Protein AF-S7JGN9-F1 (afdb_monomer_lite)

Radius of gyration: 21.64 Å; chains: 1; bounding box: 49×34×69 Å

Foldseek 3Di:
DDDPVVVVVVLVVCLPPPDDFDWDWDDDPVDTDTDGDDPVVNDDPVNLVVLLVVLLVLLVVLVVVVVVPDALCRQCVHQPLVSVCQSQLQCFHPDDDDPPDDVVSRPHSDHPVRVVVCSNVVSSVVVSVVSVVVRVVD

Organism: NCBI:txid1336752

Sequence (138 aa):
MMPEGDAEAIKSEFSQLTTEKVVAYTEDDGGFMTYFLNVSEVLSISDLEEVKEQFREQLQARLEKRYETMTFDEISCHGSKMRFDMELAIDGYPFEIPEGRDPKDYEPLLSRQEYLSGTFDDIIDEVFAEARKASKAA

Secondary structure (DSSP, 8-state):
---HHHHHHHHHHHTT--SS--EEEE--TT--EEEE--GGGTS-HHHHHHHHHHHHHHHHHHHHHHHTT--HHHHHTTT-HHHHHHHTTSS---SPPPTTS-GGGGS-SS-HHHHHTTTTHHHHHHHHHHHHHHHHH-

Structure (mmCIF, N/CA/C/O backbone):
data_AF-S7JGN9-F1
#
_entry.id   AF-S7JGN9-F1
#
loop_
_atom_site.group_PDB
_atom_site.id
_atom_site.type_symbol
_atom_site.label_atom_id
_atom_site.label_alt_id
_atom_site.label_comp_id
_atom_site.label_asym_id
_atom_site.label_entity_id
_atom_site.label_seq_id
_atom_site.pdbx_PDB_ins_code
_atom_site.Cartn_x
_atom_site.Cartn_y
_atom_site.Cartn_z
_atom_site.occupancy
_atom_site.B_iso_or_equiv
_atom_site.auth_seq_id
_atom_site.auth_comp_id
_atom_site.auth_asym_id
_atom_site.auth_atom_id
_atom_site.pdbx_PDB_model_num
ATOM 1 N N . MET A 1 1 ? -29.151 10.526 34.897 1.00 48.31 1 MET A N 1
ATOM 2 C CA . MET A 1 1 ? -28.987 11.178 33.578 1.00 48.31 1 MET A CA 1
ATOM 3 C C . MET A 1 1 ? -27.897 12.211 33.760 1.00 48.31 1 MET A C 1
ATOM 5 O O . MET A 1 1 ? -28.036 13.010 34.674 1.00 48.31 1 MET A O 1
ATOM 9 N N . MET A 1 2 ? -26.809 12.128 32.994 1.00 47.53 2 MET A N 1
ATOM 10 C CA . MET A 1 2 ? -25.704 13.089 33.080 1.00 47.53 2 MET A CA 1
ATOM 11 C C . MET A 1 2 ? -26.162 14.444 32.502 1.00 47.53 2 MET A C 1
ATOM 13 O O . MET A 1 2 ? -26.859 14.435 31.483 1.00 47.53 2 MET A O 1
ATOM 17 N N . PRO A 1 3 ? -25.844 15.584 33.141 1.00 55.31 3 PRO A N 1
ATOM 18 C CA . PRO A 1 3 ? -26.142 16.908 32.602 1.00 55.31 3 PRO A CA 1
ATOM 19 C C . PRO A 1 3 ? -25.286 17.190 31.356 1.00 55.31 3 PRO A C 1
ATOM 21 O O . PRO A 1 3 ? -24.096 16.889 31.322 1.00 55.31 3 PRO A O 1
ATOM 24 N N . GLU A 1 4 ? -25.896 17.773 30.322 1.00 52.56 4 GLU A N 1
ATOM 25 C CA . GLU A 1 4 ? -25.294 17.933 28.985 1.00 52.56 4 GLU A CA 1
ATOM 26 C C . GLU A 1 4 ? -23.981 18.740 28.977 1.00 52.56 4 GLU A C 1
ATOM 28 O O . GLU A 1 4 ? -23.134 18.514 28.116 1.00 52.56 4 GLU A O 1
ATOM 33 N N . GLY A 1 5 ? -23.771 19.626 29.958 1.00 53.72 5 GLY A N 1
ATOM 34 C CA . GLY A 1 5 ? -22.551 20.436 30.071 1.00 53.72 5 GLY A CA 1
ATOM 35 C C . GLY A 1 5 ? -21.288 19.639 30.416 1.00 53.72 5 GLY A C 1
ATOM 36 O O . GLY A 1 5 ? -20.207 19.980 29.940 1.00 53.72 5 GLY A O 1
ATOM 37 N N . ASP A 1 6 ? -21.419 18.547 31.172 1.00 55.78 6 ASP A N 1
ATOM 38 C CA . ASP A 1 6 ? -20.270 17.722 31.573 1.00 55.78 6 ASP A CA 1
ATOM 39 C C . ASP A 1 6 ? -19.822 16.791 30.435 1.00 55.78 6 ASP A C 1
ATOM 41 O O . ASP A 1 6 ? -18.639 16.485 30.293 1.00 55.78 6 ASP A O 1
ATOM 45 N N . ALA A 1 7 ? -20.751 16.393 29.561 1.00 53.66 7 ALA A N 1
ATOM 46 C CA . ALA A 1 7 ? -20.454 15.541 28.413 1.00 53.66 7 ALA A CA 1
ATOM 47 C C . ALA A 1 7 ? -19.592 16.252 27.352 1.00 53.66 7 ALA A C 1
ATOM 49 O O . ALA A 1 7 ? -18.750 15.612 26.720 1.00 53.66 7 ALA A O 1
ATOM 50 N N . GLU A 1 8 ? -19.774 17.561 27.148 1.00 54.19 8 GLU A N 1
ATOM 51 C CA . GLU A 1 8 ? -18.955 18.329 26.198 1.00 54.19 8 GLU A CA 1
ATOM 52 C C . GLU A 1 8 ? -17.545 18.618 26.723 1.00 54.19 8 GLU A C 1
ATOM 54 O O . GLU A 1 8 ? -16.580 18.511 25.964 1.00 54.19 8 GLU A O 1
ATOM 59 N N . ALA A 1 9 ? -17.399 18.905 28.021 1.00 57.62 9 ALA A N 1
ATOM 60 C CA . ALA A 1 9 ? -16.09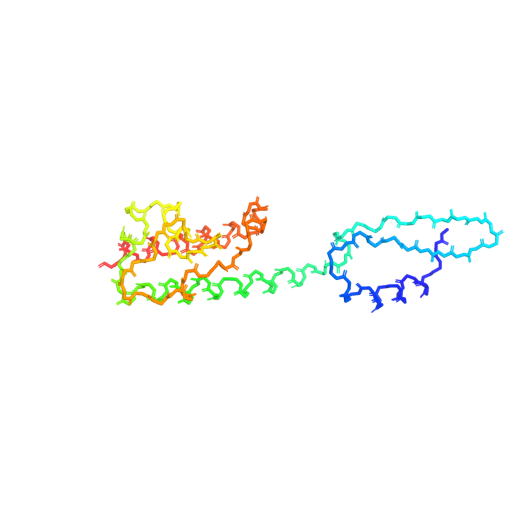0 19.110 28.642 1.00 57.62 9 ALA A CA 1
ATOM 61 C C . ALA A 1 9 ? -15.218 17.845 28.549 1.00 57.62 9 ALA A C 1
ATOM 63 O O . ALA A 1 9 ? -14.058 17.911 28.139 1.00 57.62 9 ALA A O 1
ATOM 64 N N . ILE A 1 10 ? -15.812 16.676 28.816 1.00 56.81 10 ILE A N 1
ATOM 65 C CA . ILE A 1 10 ? -15.128 15.381 28.714 1.00 56.81 10 ILE A CA 1
ATOM 66 C C . ILE A 1 10 ? -14.771 15.058 27.251 1.00 56.81 10 ILE A C 1
ATOM 68 O O . ILE A 1 10 ? -13.689 14.553 26.976 1.00 56.81 10 ILE A O 1
ATOM 72 N N . LYS A 1 11 ? -15.610 15.398 26.266 1.00 53.41 11 LYS A N 1
ATOM 73 C CA . LYS A 1 11 ? -15.253 15.206 24.846 1.00 53.41 11 LYS A CA 1
ATOM 74 C C . LYS A 1 11 ? -14.056 16.059 24.414 1.00 53.41 11 LYS A C 1
ATOM 76 O O . LYS A 1 11 ? -13.220 15.581 23.650 1.00 53.41 11 LYS A O 1
ATOM 81 N N . SER A 1 12 ? -13.966 17.297 24.902 1.00 51.56 12 SER A N 1
ATOM 82 C CA . SER A 1 12 ? -12.889 18.217 24.526 1.00 51.56 12 SER A CA 1
ATOM 83 C C . SER A 1 12 ? -11.539 17.871 25.161 1.00 51.56 12 SER A C 1
ATOM 85 O O . SER A 1 12 ? -10.514 18.110 24.528 1.00 51.56 12 SER A O 1
ATOM 87 N N . GLU A 1 13 ? -11.505 17.338 26.386 1.00 49.00 13 GLU A N 1
ATOM 88 C CA . GLU A 1 13 ? -10.240 16.945 27.032 1.00 49.00 13 GLU A CA 1
ATOM 89 C C . GLU A 1 13 ? -9.705 15.596 26.529 1.00 49.00 13 GLU A C 1
ATOM 91 O O . GLU A 1 13 ? -8.493 15.386 26.495 1.00 49.00 13 GLU A O 1
ATOM 96 N N . PHE A 1 14 ? -10.582 14.685 26.094 1.00 48.72 14 PHE A N 1
ATOM 97 C CA . PHE A 1 14 ? -10.196 13.311 25.761 1.00 48.72 14 PHE A CA 1
ATOM 98 C C . PHE A 1 14 ? -9.958 13.043 24.267 1.00 48.72 14 PHE A C 1
ATOM 100 O O . PHE A 1 14 ? -9.513 11.945 23.933 1.00 48.72 14 PHE A O 1
ATOM 107 N N . SER A 1 15 ? -10.148 14.022 23.367 1.00 46.78 15 SER A N 1
ATOM 108 C CA . SER A 1 15 ? -9.815 13.852 21.935 1.00 46.78 15 SER A CA 1
ATOM 109 C C . SER A 1 15 ? -8.318 13.624 21.675 1.00 46.78 15 SER A C 1
ATOM 111 O O . SER A 1 15 ? -7.935 13.161 20.605 1.00 46.78 15 SER A O 1
ATOM 113 N N . GLN A 1 16 ? -7.467 13.905 22.666 1.00 48.53 16 GLN A N 1
ATOM 114 C CA . GLN A 1 16 ? -6.018 13.701 22.599 1.00 48.53 16 GLN A CA 1
ATOM 115 C C . GLN A 1 16 ? -5.564 12.349 23.174 1.00 48.53 16 GLN A C 1
ATOM 117 O O . GLN A 1 16 ? -4.395 11.992 23.033 1.00 48.53 16 GLN A O 1
ATOM 122 N N . LEU A 1 17 ? -6.451 11.588 23.831 1.00 43.84 17 LEU A N 1
ATOM 123 C CA . LEU A 1 17 ? -6.093 10.347 24.523 1.00 43.84 17 LEU A CA 1
ATOM 124 C C . LEU A 1 17 ? -6.351 9.131 23.624 1.00 43.84 17 LEU A C 1
ATOM 126 O O . LEU A 1 17 ? -7.290 8.356 23.798 1.00 43.84 17 LEU A O 1
ATOM 130 N N . THR A 1 18 ? -5.503 8.966 22.617 1.00 49.19 18 THR A N 1
ATOM 131 C CA . THR A 1 18 ? -5.516 7.771 21.778 1.00 49.19 18 THR A CA 1
ATOM 132 C C . THR A 1 18 ? -5.098 6.541 22.588 1.00 49.19 18 THR A C 1
ATOM 134 O O . THR A 1 18 ? -4.002 6.498 23.149 1.00 49.19 18 THR A O 1
ATOM 137 N N . THR A 1 19 ? -5.917 5.490 22.495 1.00 47.03 19 THR A N 1
ATOM 138 C CA . THR A 1 19 ? -5.565 4.058 22.650 1.00 47.03 19 THR A CA 1
ATOM 139 C C . THR A 1 19 ? -5.753 3.353 23.995 1.00 47.03 19 THR A C 1
ATOM 141 O O . THR A 1 19 ? -5.389 2.187 24.088 1.00 47.03 19 THR A O 1
ATOM 144 N N . GLU A 1 20 ? -6.416 3.921 25.002 1.00 40.66 20 GLU A N 1
ATOM 145 C CA . GLU A 1 20 ? -6.826 3.103 26.155 1.00 40.66 20 GLU A CA 1
ATOM 146 C C . GLU A 1 20 ? -8.160 3.569 26.738 1.00 40.66 20 GLU A C 1
ATOM 148 O O . GLU A 1 20 ? -8.308 4.695 27.195 1.00 40.66 20 GLU A O 1
ATOM 153 N N . LYS A 1 21 ? -9.145 2.667 26.656 1.00 42.28 21 LYS A N 1
ATOM 154 C CA . LYS A 1 21 ? -10.442 2.640 27.346 1.00 42.28 21 LYS A CA 1
ATOM 155 C C . LYS A 1 21 ? -10.647 3.794 28.348 1.00 42.28 21 LYS A C 1
ATOM 157 O O . LYS A 1 21 ? -10.212 3.714 29.494 1.00 42.28 21 LYS A O 1
ATOM 162 N N . VAL A 1 22 ? -11.355 4.842 27.924 1.00 44.88 22 VAL A N 1
ATOM 163 C CA . VAL A 1 22 ? -11.631 6.009 28.772 1.00 44.88 22 VAL A CA 1
ATOM 164 C C . VAL A 1 22 ? -12.703 5.648 29.801 1.00 44.88 22 VAL A C 1
ATOM 166 O O . VAL A 1 22 ? -13.855 5.383 29.455 1.00 44.88 22 VAL A O 1
ATOM 169 N N . VAL A 1 23 ? -12.312 5.617 31.075 1.00 45.09 23 VAL A N 1
ATOM 170 C CA . VAL A 1 23 ? -13.228 5.510 32.216 1.00 45.09 23 VAL A CA 1
ATOM 171 C C . VAL A 1 23 ? -13.407 6.916 32.776 1.00 45.09 23 VAL A C 1
ATOM 173 O O . VAL A 1 23 ? -12.478 7.465 33.365 1.00 45.09 23 VAL A O 1
ATOM 176 N N . ALA A 1 24 ? -14.579 7.511 32.564 1.00 48.28 24 ALA A N 1
ATOM 177 C CA . ALA A 1 24 ? -14.912 8.808 33.147 1.00 48.28 24 ALA A CA 1
ATOM 178 C C . ALA A 1 24 ? -15.456 8.627 34.573 1.00 48.28 24 ALA A C 1
ATOM 180 O O . ALA A 1 24 ? -16.270 7.731 34.823 1.00 48.28 24 ALA A O 1
ATOM 181 N N . TYR A 1 25 ? -15.021 9.498 35.487 1.00 47.12 25 TYR A N 1
ATOM 182 C CA . TYR A 1 25 ? -15.487 9.558 36.871 1.00 47.12 25 TYR A CA 1
ATOM 183 C C . TYR A 1 25 ? -16.186 10.895 37.107 1.00 47.12 25 TYR A C 1
ATOM 185 O O . TYR A 1 25 ? -15.628 11.944 36.799 1.00 47.12 25 TYR A O 1
ATOM 193 N N . THR A 1 26 ? -17.378 10.859 37.694 1.00 47.59 26 THR A N 1
ATOM 194 C CA . THR A 1 26 ? -18.028 12.046 38.260 1.00 47.59 26 THR A CA 1
ATOM 195 C C . THR A 1 26 ? -18.402 11.730 39.705 1.00 47.59 26 THR A C 1
ATOM 197 O O . THR A 1 26 ? -19.116 10.752 39.940 1.00 47.59 26 THR A O 1
ATOM 200 N N . GLU A 1 27 ? -17.908 12.509 40.669 1.00 43.72 27 GLU A N 1
ATOM 201 C CA . GLU A 1 27 ? -18.373 12.440 42.060 1.00 43.72 27 GLU A CA 1
ATOM 202 C C . GLU A 1 27 ? -19.692 13.215 42.183 1.00 43.72 27 GLU A C 1
ATOM 204 O O . GLU A 1 27 ? -19.731 14.435 42.058 1.00 43.72 27 GLU A O 1
ATOM 209 N N . ASP A 1 28 ? -20.774 12.478 42.401 1.00 50.31 28 ASP A N 1
ATOM 210 C CA . ASP A 1 28 ? -22.086 12.969 42.824 1.00 50.31 28 ASP A CA 1
ATOM 211 C C . ASP A 1 28 ? -22.327 12.421 44.245 1.00 50.31 28 ASP A C 1
ATOM 213 O O . ASP A 1 28 ? -21.959 11.277 44.544 1.00 50.31 28 ASP A O 1
ATOM 217 N N . ASP A 1 29 ? -22.944 13.234 45.113 1.00 49.00 29 ASP A N 1
ATOM 218 C CA . ASP A 1 29 ? -23.340 12.929 46.500 1.00 49.00 29 ASP A CA 1
ATOM 219 C C . ASP A 1 29 ? -24.172 11.623 46.675 1.00 49.00 29 ASP A C 1
ATOM 221 O O . ASP A 1 29 ? -24.422 11.189 47.802 1.00 49.00 29 ASP A O 1
ATOM 225 N N . GLY A 1 30 ? -24.602 10.971 45.589 1.00 51.38 30 GLY A N 1
ATOM 226 C CA . GLY A 1 30 ? -25.352 9.712 45.541 1.00 51.38 30 GLY A CA 1
ATOM 227 C C . GLY A 1 30 ? -24.556 8.441 45.195 1.00 51.38 30 GLY A C 1
ATOM 228 O O . GLY A 1 30 ? -25.142 7.355 45.206 1.00 51.38 30 GLY A O 1
ATOM 229 N N . GLY A 1 31 ? -23.248 8.530 44.925 1.00 47.91 31 GLY A N 1
ATOM 230 C CA . GLY A 1 31 ? -22.363 7.374 44.717 1.00 47.91 31 GLY A CA 1
ATOM 231 C C . GLY A 1 31 ? -21.714 7.271 43.331 1.00 47.91 31 GLY A C 1
ATOM 232 O O . GLY A 1 31 ? -22.014 8.017 42.404 1.00 47.91 31 GLY A O 1
ATOM 233 N N . PHE A 1 32 ? 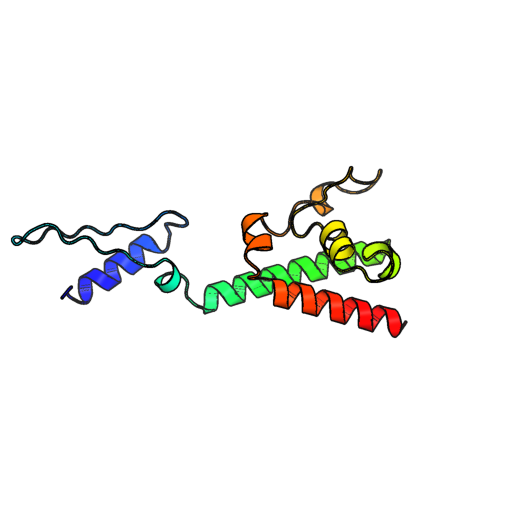-20.781 6.322 43.200 1.00 44.50 32 PHE A N 1
ATOM 234 C CA . PHE A 1 32 ? -19.925 6.154 42.020 1.00 44.50 32 PHE A CA 1
ATOM 235 C C . PHE A 1 32 ? -20.708 5.660 40.791 1.00 44.50 32 PHE A C 1
ATOM 237 O O . PHE A 1 32 ? -21.169 4.517 40.765 1.00 44.50 32 PHE A O 1
ATOM 244 N N . MET A 1 33 ? -20.786 6.478 39.739 1.00 43.78 33 MET A N 1
ATOM 245 C CA . MET A 1 33 ? -21.267 6.058 38.417 1.00 43.78 33 MET A CA 1
ATOM 246 C C . MET A 1 33 ? -20.081 5.871 37.468 1.00 43.78 33 MET A C 1
ATOM 248 O O . MET A 1 33 ? -19.320 6.801 37.221 1.00 43.78 33 MET A O 1
ATOM 252 N N . THR A 1 34 ? -19.918 4.655 36.941 1.00 46.06 34 THR A N 1
ATOM 253 C CA . THR A 1 34 ? -18.907 4.328 35.925 1.00 46.06 34 THR A CA 1
ATOM 254 C C . THR A 1 34 ? -19.553 4.332 34.546 1.00 46.06 34 THR A C 1
ATOM 256 O O . THR A 1 34 ? -20.493 3.579 34.289 1.00 46.06 34 THR A O 1
ATOM 259 N N . TYR A 1 35 ? -19.048 5.182 33.651 1.00 46.41 35 TYR A N 1
ATOM 260 C CA . TYR A 1 35 ? -19.484 5.232 32.258 1.00 46.41 35 TYR A CA 1
ATOM 261 C C . TYR A 1 35 ? -18.441 4.544 31.381 1.00 46.41 35 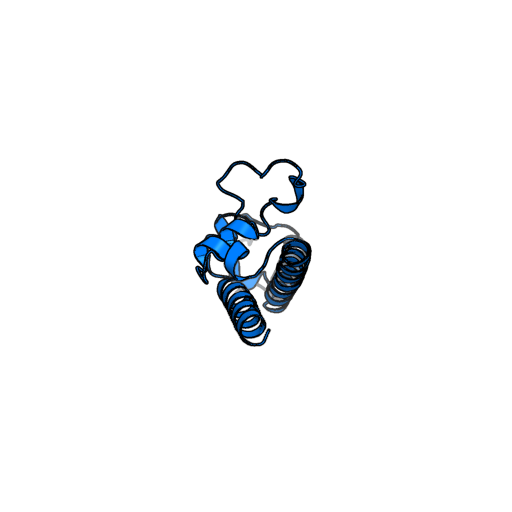TYR A C 1
ATOM 263 O O . TYR A 1 35 ? -17.267 4.915 31.380 1.00 46.41 35 TYR A O 1
ATOM 271 N N . PHE A 1 36 ? -18.873 3.523 30.642 1.00 40.72 36 PHE A N 1
ATOM 272 C CA . PHE A 1 36 ? -18.066 2.891 29.606 1.00 40.72 36 PHE A CA 1
ATOM 273 C C . PHE A 1 36 ? -18.360 3.598 28.286 1.00 40.72 36 PHE A C 1
ATOM 275 O O . PHE A 1 36 ? -19.421 3.388 27.702 1.00 40.72 36 PHE A O 1
ATOM 282 N N . LEU A 1 37 ? -17.438 4.444 27.830 1.00 45.75 37 LEU A N 1
ATOM 283 C CA . LEU A 1 37 ? -17.507 5.019 26.490 1.00 45.75 37 LEU A CA 1
ATOM 284 C C . LEU A 1 37 ? -16.995 3.970 25.496 1.00 45.75 37 LEU A C 1
ATOM 286 O O . LEU A 1 37 ? -15.883 3.453 25.645 1.00 45.75 37 LEU A O 1
ATOM 290 N N . ASN A 1 38 ? -17.808 3.620 24.497 1.00 41.97 38 ASN A N 1
ATOM 291 C CA . ASN A 1 38 ? -17.328 2.814 23.380 1.00 41.97 38 ASN A CA 1
ATOM 292 C C . ASN A 1 38 ? -16.465 3.708 22.484 1.00 41.97 38 ASN A C 1
ATOM 294 O O . ASN A 1 38 ? -16.887 4.789 22.086 1.00 41.97 38 ASN A O 1
ATOM 298 N N . VAL A 1 39 ? -15.266 3.235 22.135 1.00 46.88 39 VAL A N 1
ATOM 299 C CA . VAL A 1 39 ? -14.303 3.940 21.262 1.00 46.88 39 VAL A CA 1
ATOM 300 C C . VAL A 1 39 ? -14.938 4.357 19.922 1.00 46.88 39 VAL A C 1
ATOM 302 O O . VAL A 1 39 ? -14.543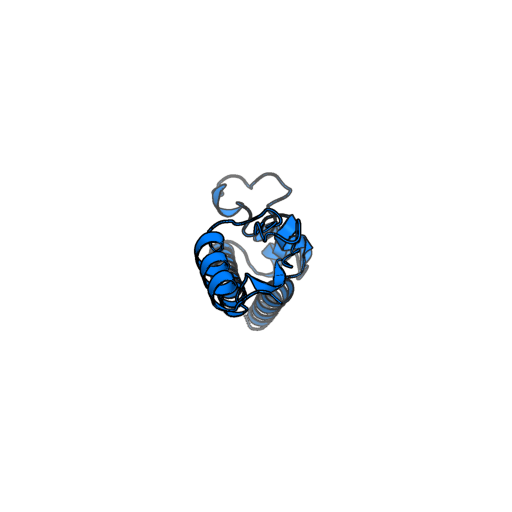 5.358 19.331 1.00 46.88 39 VAL A O 1
ATOM 305 N N . SER A 1 40 ? -15.987 3.649 19.489 1.00 43.25 40 SER A N 1
ATOM 306 C CA . SER A 1 40 ? -16.779 3.963 18.297 1.00 43.25 40 SER A CA 1
ATOM 307 C C . SER A 1 40 ? -17.536 5.296 18.347 1.00 43.25 40 SER A C 1
ATOM 309 O O . SER A 1 40 ? -18.023 5.727 17.311 1.00 43.25 40 SER A O 1
ATOM 311 N N . GLU A 1 41 ? -17.685 5.936 19.511 1.00 43.94 41 GLU A N 1
ATOM 312 C CA . GLU A 1 41 ? -18.341 7.250 19.636 1.00 43.94 41 GLU A CA 1
ATOM 313 C C . GLU A 1 41 ? -17.352 8.431 19.661 1.00 43.94 41 GLU A C 1
ATOM 315 O O . GLU A 1 41 ? -17.787 9.581 19.705 1.00 43.94 41 GLU A O 1
ATOM 320 N N . VAL A 1 42 ? -16.035 8.169 19.642 1.00 44.91 42 VAL A N 1
ATOM 321 C CA . VAL A 1 42 ? -14.986 9.200 19.794 1.00 44.91 42 VAL A CA 1
ATOM 322 C C . VAL A 1 42 ? -14.260 9.515 18.482 1.00 44.91 42 VAL A C 1
ATOM 324 O O . VAL A 1 42 ? -13.835 10.650 18.295 1.00 44.91 42 VAL A O 1
ATOM 327 N N . LEU A 1 43 ? -14.163 8.567 17.547 1.00 45.81 43 LEU A N 1
ATOM 328 C CA . LEU A 1 43 ? -13.691 8.855 16.190 1.00 45.81 43 LEU A CA 1
ATOM 329 C C . LEU A 1 43 ? -14.875 9.353 15.365 1.00 45.81 43 LEU A C 1
ATOM 331 O O . LEU A 1 43 ? -15.843 8.615 15.163 1.00 45.81 43 LEU A O 1
ATOM 335 N N . SER A 1 44 ? -14.828 10.602 14.899 1.00 54.78 44 SER A N 1
ATOM 336 C CA . SER A 1 44 ? -15.814 11.035 13.919 1.00 54.78 44 SER A CA 1
ATOM 337 C C . SER A 1 44 ? -15.588 10.210 12.649 1.00 54.78 44 SER A C 1
ATOM 339 O O . SER A 1 44 ? -14.453 9.937 12.269 1.00 54.78 44 SER A O 1
ATOM 341 N N . ILE A 1 45 ? -16.659 9.767 11.989 1.00 58.25 45 ILE A N 1
ATOM 342 C CA . ILE A 1 45 ? -16.567 8.994 10.735 1.00 58.25 45 ILE A CA 1
ATOM 343 C C . ILE A 1 45 ? -15.687 9.728 9.701 1.00 58.25 45 ILE A C 1
ATOM 345 O O . ILE A 1 45 ? -14.994 9.094 8.913 1.00 58.25 45 ILE A O 1
ATOM 349 N N . SER A 1 46 ? -15.665 11.061 9.764 1.00 62.09 46 SER A N 1
ATOM 350 C CA . SER A 1 46 ? -14.813 11.938 8.962 1.00 62.09 46 SER A CA 1
ATOM 351 C C . SER A 1 46 ? -13.314 11.671 9.144 1.00 62.09 46 SER A C 1
ATOM 353 O O . SER A 1 46 ? -12.583 11.691 8.160 1.00 62.09 46 SER A O 1
ATOM 355 N N . ASP A 1 47 ? -12.865 11.380 10.369 1.00 76.94 47 ASP A N 1
ATOM 356 C CA . ASP A 1 47 ? -11.447 11.136 10.667 1.00 76.94 47 ASP A CA 1
ATOM 357 C C . ASP A 1 47 ? -10.980 9.802 10.065 1.00 76.94 47 ASP A C 1
ATOM 359 O O . ASP A 1 47 ? -9.847 9.677 9.607 1.00 76.94 47 ASP A O 1
ATOM 363 N N . LEU A 1 48 ? -11.864 8.797 10.020 1.00 79.31 48 LEU A N 1
ATOM 364 C CA . LEU A 1 48 ? -11.546 7.499 9.422 1.00 79.31 48 LEU A CA 1
ATOM 365 C C . LEU A 1 48 ? -11.416 7.587 7.897 1.00 79.31 48 LEU A C 1
ATOM 367 O O . LEU A 1 48 ? -10.511 6.980 7.330 1.00 79.31 48 LEU A O 1
ATOM 371 N N . GLU A 1 49 ? -12.304 8.336 7.241 1.00 86.25 49 GLU A N 1
ATOM 372 C CA . GLU A 1 49 ? -12.237 8.558 5.792 1.00 86.25 49 GLU A CA 1
ATOM 373 C C . GLU A 1 49 ? -10.977 9.343 5.396 1.00 86.25 49 GLU A C 1
ATOM 375 O O . GLU A 1 49 ? -10.348 9.023 4.390 1.00 86.25 49 GLU A O 1
ATOM 380 N N . GLU A 1 50 ? -10.542 10.314 6.207 1.00 88.50 50 GLU A N 1
ATOM 381 C CA . GLU A 1 50 ? -9.281 11.024 5.963 1.00 88.50 50 GLU A CA 1
ATOM 382 C C . GLU A 1 50 ? -8.066 10.090 6.079 1.00 88.50 50 GLU A C 1
ATOM 384 O O . GLU A 1 50 ? -7.199 10.088 5.205 1.00 88.50 50 GLU A O 1
ATOM 389 N N . VAL A 1 51 ? -8.020 9.241 7.111 1.00 89.81 51 VAL A N 1
ATOM 390 C CA . VAL A 1 51 ? -6.953 8.235 7.275 1.00 89.81 51 VAL A CA 1
ATOM 391 C C . VAL A 1 51 ? -6.939 7.247 6.105 1.00 89.81 51 VAL A C 1
ATOM 393 O O . VAL A 1 51 ? -5.876 6.884 5.597 1.00 89.81 51 VAL A O 1
ATOM 396 N N . LYS A 1 52 ? -8.120 6.827 5.648 1.00 92.50 52 LYS A N 1
ATOM 397 C CA . LYS A 1 52 ? -8.293 5.983 4.464 1.00 92.50 52 LYS A CA 1
ATOM 398 C C . LYS A 1 52 ? -7.741 6.637 3.203 1.00 92.50 52 LYS A C 1
ATOM 400 O O . LYS A 1 52 ? -6.989 5.995 2.471 1.00 92.50 52 LYS A O 1
ATOM 405 N N . GLU A 1 53 ? -8.052 7.905 2.973 1.00 93.81 53 GLU A N 1
ATOM 406 C CA . GLU A 1 53 ? -7.552 8.629 1.806 1.00 93.81 53 GLU A CA 1
ATOM 407 C C . GLU A 1 53 ? -6.029 8.810 1.860 1.00 93.81 53 GLU A C 1
ATOM 409 O O . GLU A 1 53 ? -5.336 8.528 0.884 1.00 93.81 53 GLU A O 1
ATOM 414 N N . GLN A 1 54 ? -5.472 9.146 3.027 1.00 93.06 54 GLN A N 1
ATOM 415 C CA . GLN A 1 54 ? -4.018 9.213 3.212 1.00 93.06 54 GLN A CA 1
ATOM 416 C C . GLN A 1 54 ? -3.336 7.865 2.941 1.00 93.06 54 GLN A C 1
ATOM 418 O O . GLN A 1 54 ? -2.247 7.819 2.363 1.00 93.06 54 GLN A O 1
ATOM 423 N N . PHE A 1 55 ? -3.954 6.754 3.352 1.00 95.50 55 PHE A N 1
ATOM 424 C CA . PHE A 1 55 ? -3.457 5.417 3.036 1.00 95.50 55 PHE A CA 1
ATOM 425 C C . PHE A 1 55 ? -3.515 5.133 1.529 1.00 95.50 55 PHE A C 1
ATOM 427 O O . PHE A 1 55 ? -2.536 4.634 0.968 1.00 95.50 55 PHE A O 1
ATOM 434 N N . ARG A 1 56 ? -4.618 5.489 0.856 1.00 96.94 56 ARG A N 1
ATOM 435 C CA . ARG A 1 56 ? -4.764 5.355 -0.601 1.00 96.94 56 ARG A CA 1
ATOM 436 C C . ARG A 1 56 ? -3.648 6.089 -1.339 1.00 96.94 56 ARG A C 1
ATOM 438 O O . ARG A 1 56 ? -2.993 5.478 -2.184 1.00 96.94 56 ARG A O 1
ATOM 445 N N . GLU A 1 57 ? -3.403 7.354 -1.005 1.00 96.12 57 GLU A N 1
ATOM 446 C CA . GLU A 1 57 ? -2.353 8.165 -1.631 1.00 96.12 57 GLU A CA 1
ATOM 447 C C . GLU A 1 57 ? -0.965 7.533 -1.448 1.00 96.12 57 GLU A C 1
ATOM 449 O O . GLU A 1 57 ? -0.196 7.411 -2.404 1.00 96.12 57 GLU A O 1
ATOM 454 N N . GLN A 1 58 ? -0.648 7.066 -0.236 1.00 95.88 58 GLN A N 1
ATOM 455 C CA . GLN A 1 58 ? 0.629 6.406 0.046 1.00 95.88 58 GLN A CA 1
ATOM 456 C C . GLN A 1 58 ? 0.792 5.091 -0.721 1.00 95.88 58 GLN A C 1
ATOM 458 O O . GLN A 1 58 ? 1.872 4.814 -1.255 1.00 95.88 58 GLN A O 1
ATOM 463 N N . LEU A 1 59 ? -0.271 4.287 -0.796 1.00 96.75 59 LEU A N 1
ATOM 464 C CA . LEU A 1 59 ? -0.274 3.025 -1.528 1.00 96.75 59 LEU A CA 1
ATOM 465 C C . LEU A 1 59 ? -0.078 3.259 -3.032 1.00 96.75 59 LEU A C 1
ATOM 467 O O . LEU A 1 59 ? 0.746 2.585 -3.654 1.00 96.75 59 LEU A O 1
ATOM 471 N N . GLN A 1 60 ? -0.782 4.239 -3.606 1.00 96.44 60 GLN A N 1
ATOM 472 C CA . GLN A 1 60 ? -0.646 4.618 -5.013 1.00 96.44 60 GLN A CA 1
ATOM 473 C C . GLN A 1 60 ? 0.757 5.147 -5.321 1.00 96.44 60 GLN A C 1
ATOM 475 O O . GLN A 1 60 ? 1.402 4.645 -6.240 1.00 96.44 60 GLN A O 1
ATOM 480 N N . ALA A 1 61 ? 1.287 6.067 -4.511 1.00 95.06 61 ALA A N 1
ATOM 481 C CA . ALA A 1 61 ? 2.642 6.588 -4.688 1.00 95.06 61 ALA A CA 1
ATOM 482 C C . ALA A 1 61 ? 3.702 5.474 -4.618 1.00 95.06 61 ALA A C 1
ATOM 484 O O . ALA A 1 61 ? 4.678 5.467 -5.375 1.00 95.06 61 ALA A O 1
ATOM 485 N N . ARG A 1 62 ? 3.514 4.487 -3.730 1.00 94.88 62 ARG A N 1
ATOM 486 C CA . ARG A 1 62 ? 4.412 3.329 -3.637 1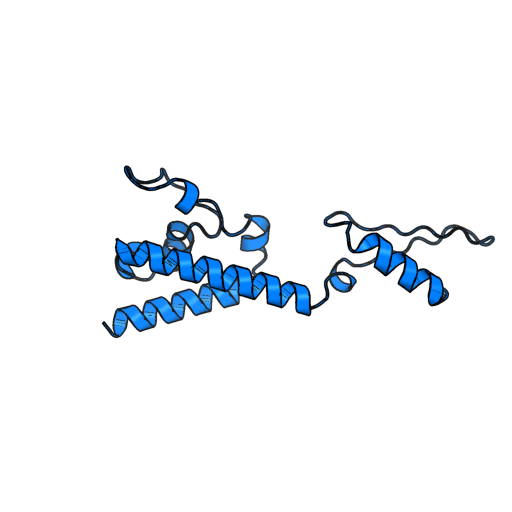.00 94.88 62 ARG A CA 1
ATOM 487 C C . ARG A 1 62 ? 4.322 2.436 -4.866 1.00 94.88 62 ARG A C 1
ATOM 489 O O . ARG A 1 62 ? 5.355 1.995 -5.370 1.00 94.88 62 ARG A O 1
ATOM 496 N N . LEU A 1 63 ? 3.112 2.187 -5.355 1.00 95.88 63 LEU A N 1
ATOM 497 C CA . LEU A 1 63 ? 2.886 1.422 -6.572 1.00 95.88 63 LEU A CA 1
ATOM 498 C C . LEU A 1 63 ? 3.532 2.098 -7.791 1.00 95.88 63 LEU A C 1
ATOM 500 O O . LEU A 1 63 ? 4.250 1.437 -8.539 1.00 95.88 63 LEU A O 1
ATOM 504 N N . GLU A 1 64 ? 3.350 3.408 -7.954 1.00 95.12 64 GLU A N 1
ATOM 505 C CA . GLU A 1 64 ? 3.989 4.196 -9.016 1.00 95.12 64 GLU A CA 1
ATOM 506 C C . GLU A 1 64 ? 5.514 4.092 -8.958 1.00 95.12 64 GLU A C 1
ATOM 508 O O . GLU A 1 64 ? 6.155 3.799 -9.968 1.00 95.12 64 GLU A O 1
ATOM 513 N N . LYS A 1 65 ? 6.097 4.211 -7.760 1.00 93.62 65 LYS A N 1
ATOM 514 C CA . LYS A 1 65 ? 7.537 4.021 -7.561 1.00 93.62 65 LYS A CA 1
ATOM 515 C C . LYS A 1 65 ? 7.999 2.611 -7.940 1.00 93.62 65 LYS A C 1
ATOM 517 O O . LYS A 1 65 ? 9.078 2.441 -8.506 1.00 93.62 65 LYS A O 1
ATOM 522 N N . ARG A 1 66 ? 7.211 1.567 -7.651 1.00 92.56 66 ARG A N 1
ATOM 523 C CA . ARG A 1 66 ? 7.541 0.198 -8.092 1.00 92.56 66 ARG A CA 1
ATOM 524 C C . ARG A 1 66 ? 7.501 0.078 -9.613 1.00 92.56 66 ARG A C 1
ATOM 526 O O . ARG A 1 66 ? 8.406 -0.551 -10.169 1.00 92.56 66 ARG A O 1
ATOM 533 N N . TYR A 1 67 ? 6.548 0.738 -10.273 1.00 94.38 67 TYR A N 1
ATOM 534 C CA . TYR A 1 67 ? 6.436 0.750 -11.733 1.00 94.38 67 TYR A CA 1
ATOM 535 C C . TYR A 1 67 ? 7.630 1.364 -12.467 1.00 94.38 67 TYR A C 1
ATOM 537 O O . TYR A 1 67 ? 7.860 1.028 -13.626 1.00 94.38 67 TYR A O 1
ATOM 545 N N . GLU A 1 68 ? 8.456 2.174 -11.802 1.00 92.56 68 GLU A N 1
ATOM 546 C CA . GLU A 1 68 ? 9.724 2.642 -12.380 1.00 92.56 68 GLU A CA 1
ATOM 547 C C . GLU A 1 68 ? 10.707 1.493 -12.669 1.00 92.56 68 GLU A C 1
ATOM 549 O O . GLU A 1 68 ? 11.617 1.636 -13.485 1.00 92.56 68 GLU A O 1
ATOM 554 N N . THR A 1 69 ? 10.545 0.352 -11.990 1.00 90.50 69 THR A N 1
ATOM 555 C CA . THR A 1 69 ? 11.506 -0.762 -12.028 1.00 90.50 69 THR A CA 1
ATOM 556 C C . THR A 1 69 ? 10.899 -2.128 -12.317 1.00 90.50 69 THR A C 1
ATOM 558 O O . THR A 1 69 ? 11.640 -3.042 -12.666 1.00 90.50 69 THR A O 1
ATOM 561 N N . MET A 1 70 ? 9.591 -2.296 -12.128 1.00 92.06 70 MET A N 1
ATOM 562 C CA . MET A 1 70 ? 8.897 -3.580 -12.209 1.00 92.06 70 MET A CA 1
ATOM 563 C C . MET A 1 70 ? 7.553 -3.405 -12.903 1.00 92.06 70 MET A C 1
ATOM 565 O O . MET A 1 70 ? 6.904 -2.374 -12.790 1.00 92.06 70 MET A O 1
ATOM 569 N N . THR A 1 71 ? 7.097 -4.436 -13.592 1.00 94.31 71 THR A N 1
ATOM 570 C CA . THR A 1 71 ? 5.751 -4.509 -14.162 1.00 94.31 71 THR A CA 1
ATOM 571 C C . THR A 1 71 ? 4.741 -5.014 -13.133 1.00 94.31 71 THR A C 1
ATOM 573 O O . THR A 1 71 ? 5.098 -5.603 -12.112 1.00 94.31 71 THR A O 1
ATOM 576 N N . PHE A 1 72 ? 3.446 -4.846 -13.418 1.00 94.88 72 PHE A N 1
ATOM 577 C CA . PHE A 1 72 ? 2.388 -5.383 -12.555 1.00 94.88 72 PHE A CA 1
ATOM 578 C C . PHE A 1 72 ? 2.522 -6.896 -12.340 1.00 94.88 72 PHE A C 1
ATOM 580 O O . PHE A 1 72 ? 2.312 -7.378 -11.227 1.00 94.88 72 PHE A O 1
ATOM 587 N N . ASP A 1 73 ? 2.872 -7.652 -13.382 1.00 94.56 73 ASP A N 1
ATOM 588 C CA . ASP A 1 73 ? 3.015 -9.107 -13.289 1.00 94.56 73 ASP A CA 1
ATOM 589 C C . ASP A 1 73 ? 4.212 -9.517 -12.427 1.00 94.56 73 ASP A C 1
ATOM 591 O O . ASP A 1 73 ? 4.137 -10.541 -11.751 1.00 94.56 73 ASP A O 1
ATOM 595 N N . GLU A 1 74 ? 5.277 -8.715 -12.387 1.00 93.81 74 GLU A N 1
ATOM 596 C CA . GLU A 1 74 ? 6.412 -8.935 -11.487 1.00 93.81 74 GLU A CA 1
ATOM 597 C C . GLU A 1 74 ? 6.047 -8.598 -10.039 1.00 93.81 74 GLU A C 1
ATOM 599 O O . GLU A 1 74 ? 6.314 -9.400 -9.147 1.00 93.81 74 GLU A O 1
ATOM 604 N N . ILE A 1 75 ? 5.367 -7.467 -9.813 1.00 94.31 75 ILE A N 1
ATOM 605 C CA . ILE A 1 75 ? 4.917 -7.032 -8.479 1.00 94.31 75 ILE A CA 1
ATOM 606 C C . ILE A 1 75 ? 3.939 -8.049 -7.879 1.00 94.31 75 ILE A C 1
ATOM 608 O O . ILE A 1 75 ? 4.076 -8.496 -6.744 1.00 94.31 75 ILE A O 1
ATOM 612 N N . SER A 1 76 ? 2.934 -8.441 -8.659 1.00 94.81 76 SER A N 1
ATOM 613 C CA . SER A 1 76 ? 1.868 -9.336 -8.210 1.00 94.81 76 SER A CA 1
ATOM 614 C C . SER A 1 76 ? 2.182 -10.816 -8.430 1.00 94.81 76 SER A C 1
ATOM 616 O O . SER A 1 76 ? 1.369 -11.661 -8.070 1.00 94.81 76 SER A O 1
ATOM 618 N N . CYS A 1 77 ? 3.322 -11.169 -9.032 1.00 91.88 77 CYS A N 1
ATOM 619 C CA . CYS A 1 77 ? 3.629 -12.528 -9.486 1.00 91.88 77 CYS A CA 1
ATOM 620 C C . CYS A 1 77 ? 2.440 -13.169 -10.236 1.00 91.88 77 CYS A C 1
ATOM 622 O O . CYS A 1 77 ? 1.822 -14.125 -9.760 1.00 91.88 77 CYS A O 1
ATOM 624 N N . HIS A 1 78 ? 2.120 -12.626 -11.413 1.00 90.00 78 HIS A N 1
ATOM 625 C CA . HIS A 1 78 ? 1.002 -13.045 -12.276 1.00 90.00 78 HIS A CA 1
ATOM 626 C C . HIS A 1 78 ? -0.399 -12.824 -11.668 1.00 90.00 78 HIS A C 1
ATOM 628 O O . HIS A 1 78 ? -1.310 -13.642 -11.830 1.00 90.00 78 HIS A O 1
ATOM 634 N N . GLY A 1 79 ? -0.599 -11.700 -10.976 1.00 91.69 79 GLY A N 1
ATOM 635 C CA . GLY A 1 79 ? -1.908 -11.271 -10.482 1.00 91.69 79 GLY A CA 1
ATOM 636 C C . GLY A 1 79 ? -2.317 -11.854 -9.129 1.00 91.69 79 GLY A C 1
ATOM 637 O O . GLY A 1 79 ? -3.514 -11.949 -8.856 1.00 91.69 79 GLY A O 1
ATOM 638 N N . SER A 1 80 ? -1.368 -12.249 -8.281 1.00 95.75 80 SER A N 1
ATOM 639 C CA . SER A 1 80 ? -1.634 -12.622 -6.890 1.00 95.75 80 SER A CA 1
ATOM 640 C C . SER A 1 80 ? -1.732 -11.380 -5.999 1.00 95.75 80 SER A C 1
ATOM 642 O O . SER A 1 80 ? -0.762 -10.635 -5.854 1.00 95.75 80 SER A O 1
ATOM 644 N N . LYS A 1 81 ? -2.892 -11.191 -5.353 1.00 94.50 81 LYS A N 1
ATOM 645 C CA . LYS A 1 81 ? -3.115 -10.101 -4.385 1.00 94.50 81 LYS A CA 1
ATOM 646 C C . LYS A 1 81 ? -2.136 -10.190 -3.212 1.00 94.50 81 LYS A C 1
ATOM 648 O O . LYS A 1 81 ? -1.445 -9.233 -2.920 1.00 94.50 81 LYS A O 1
ATOM 653 N N . MET A 1 82 ? -1.944 -11.383 -2.649 1.00 93.50 82 MET A N 1
ATOM 654 C CA . MET A 1 82 ? -0.997 -11.581 -1.544 1.00 93.50 82 MET A CA 1
ATOM 655 C C . MET A 1 82 ? 0.435 -11.155 -1.907 1.00 93.50 82 MET A C 1
ATOM 657 O O . MET A 1 82 ? 1.162 -10.637 -1.068 1.00 93.50 82 MET A O 1
ATOM 661 N N . ARG A 1 83 ? 0.865 -11.384 -3.155 1.00 94.56 83 ARG A N 1
ATOM 662 C CA . ARG A 1 83 ? 2.195 -10.953 -3.610 1.00 94.56 83 ARG A CA 1
ATOM 663 C C . ARG A 1 83 ? 2.273 -9.447 -3.803 1.00 94.56 83 ARG A C 1
ATOM 665 O O . ARG A 1 83 ? 3.283 -8.865 -3.433 1.00 94.56 83 ARG A O 1
ATOM 672 N N . PHE A 1 84 ? 1.207 -8.848 -4.317 1.00 96.12 84 PHE A N 1
ATOM 673 C CA . PHE A 1 84 ? 1.074 -7.402 -4.415 1.00 96.12 84 PHE A CA 1
ATOM 674 C C . PHE A 1 84 ? 1.152 -6.731 -3.034 1.00 96.12 84 PHE A C 1
ATOM 676 O O . PHE A 1 84 ? 1.962 -5.825 -2.855 1.00 96.12 84 PHE A O 1
ATOM 683 N N . ASP A 1 85 ? 0.404 -7.236 -2.049 1.00 95.75 85 ASP A N 1
ATOM 684 C CA . ASP A 1 85 ? 0.392 -6.702 -0.681 1.00 95.75 85 ASP A CA 1
ATOM 685 C C . ASP A 1 85 ? 1.791 -6.761 -0.046 1.00 95.75 85 ASP A C 1
ATOM 687 O O . ASP A 1 85 ? 2.259 -5.791 0.554 1.00 95.75 85 ASP A O 1
ATOM 691 N N . MET A 1 86 ? 2.498 -7.880 -0.252 1.00 94.19 86 MET A N 1
ATOM 692 C CA . MET A 1 86 ? 3.879 -8.050 0.199 1.00 94.19 86 MET A CA 1
ATOM 693 C C . MET A 1 86 ? 4.829 -7.074 -0.500 1.00 94.19 86 MET A C 1
ATOM 695 O O . MET A 1 86 ? 5.577 -6.378 0.171 1.00 94.19 86 MET A O 1
ATOM 699 N N . GLU A 1 87 ? 4.823 -6.997 -1.831 1.00 95.12 87 GLU A N 1
ATOM 700 C CA . GLU A 1 87 ? 5.794 -6.197 -2.596 1.00 95.12 87 GLU A CA 1
ATOM 701 C C . GLU A 1 87 ? 5.648 -4.680 -2.364 1.00 95.12 87 GLU A C 1
ATOM 703 O O . GLU A 1 87 ? 6.628 -3.922 -2.424 1.00 95.12 87 GLU A O 1
ATOM 708 N N . LEU A 1 88 ? 4.428 -4.236 -2.049 1.00 95.44 88 LEU A N 1
ATOM 709 C CA . LEU A 1 88 ? 4.143 -2.869 -1.608 1.00 95.44 88 LEU A CA 1
ATOM 710 C C . LEU A 1 88 ? 4.365 -2.650 -0.107 1.00 95.44 88 LEU A C 1
ATOM 712 O O . LEU A 1 88 ? 4.239 -1.516 0.355 1.00 95.44 88 LEU A O 1
ATOM 716 N N . ALA A 1 89 ? 4.737 -3.702 0.625 1.00 95.88 89 ALA A N 1
ATOM 717 C CA . ALA A 1 89 ? 4.953 -3.705 2.064 1.00 95.88 89 ALA A CA 1
ATOM 718 C C . ALA A 1 89 ? 3.764 -3.099 2.826 1.00 95.88 89 ALA A C 1
ATOM 720 O O . ALA A 1 89 ? 3.942 -2.221 3.666 1.00 95.88 89 ALA A O 1
ATOM 721 N N . ILE A 1 90 ? 2.541 -3.561 2.537 1.00 95.56 90 ILE A N 1
ATOM 722 C CA . ILE A 1 90 ? 1.335 -3.036 3.195 1.00 95.56 90 ILE A CA 1
ATOM 723 C C . ILE A 1 90 ? 1.399 -3.291 4.705 1.00 95.56 90 ILE A C 1
ATOM 725 O O . ILE A 1 90 ? 1.325 -2.342 5.476 1.00 95.56 90 ILE A O 1
ATOM 729 N N . ASP A 1 91 ? 1.625 -4.536 5.128 1.00 93.88 91 ASP A N 1
ATOM 730 C CA . ASP A 1 91 ? 1.884 -4.916 6.527 1.00 93.88 91 ASP A CA 1
ATOM 731 C C . ASP A 1 91 ? 3.362 -5.271 6.785 1.00 93.88 91 ASP A C 1
ATOM 733 O O . ASP A 1 91 ? 3.716 -5.867 7.808 1.00 93.88 91 ASP A O 1
ATOM 737 N N . GLY A 1 92 ? 4.232 -4.860 5.858 1.00 91.94 92 GLY A N 1
ATOM 738 C CA . GLY A 1 92 ? 5.671 -5.103 5.862 1.00 91.94 92 GLY A CA 1
ATOM 739 C C . GLY A 1 92 ? 6.118 -6.150 4.840 1.00 91.94 92 GLY A C 1
ATOM 740 O O . GLY A 1 92 ? 5.327 -6.905 4.279 1.00 91.94 92 GLY A O 1
ATOM 741 N N . TYR A 1 93 ? 7.426 -6.196 4.586 1.00 92.19 93 TYR A N 1
ATOM 742 C CA . TYR A 1 93 ? 8.022 -7.168 3.669 1.00 92.19 93 TYR A CA 1
ATOM 743 C C . TYR A 1 93 ? 8.570 -8.380 4.435 1.00 92.19 93 TYR A C 1
ATOM 745 O O . TYR A 1 93 ? 9.460 -8.216 5.271 1.00 92.19 93 TYR A O 1
ATOM 753 N N . PRO A 1 94 ? 8.082 -9.608 4.176 1.00 88.25 94 PRO A N 1
ATOM 754 C CA . PRO A 1 94 ? 8.457 -10.780 4.969 1.00 88.25 94 PRO A CA 1
ATOM 755 C C . PRO A 1 94 ? 9.791 -11.421 4.548 1.00 88.25 94 PRO A C 1
ATOM 757 O O . PRO A 1 94 ? 10.176 -12.444 5.117 1.00 88.25 94 PRO A O 1
ATOM 760 N N . PHE A 1 95 ? 10.479 -10.867 3.547 1.00 89.25 95 PHE A N 1
ATOM 761 C CA . PHE A 1 95 ? 11.734 -11.396 3.012 1.00 89.25 95 PHE A CA 1
ATOM 762 C C . PHE A 1 95 ? 12.886 -10.404 3.194 1.00 89.25 95 PHE A C 1
ATOM 764 O O . PHE A 1 95 ? 12.704 -9.272 3.639 1.00 89.25 95 PHE A O 1
ATOM 771 N N . GLU A 1 96 ? 14.092 -10.833 2.833 1.00 90.62 96 GLU A N 1
ATOM 772 C CA . GLU A 1 96 ? 15.239 -9.935 2.755 1.00 90.62 96 GLU A CA 1
ATOM 773 C C . GLU A 1 96 ? 15.037 -8.927 1.620 1.00 90.62 96 GLU A C 1
ATOM 775 O O . GLU A 1 96 ? 14.663 -9.294 0.504 1.00 90.62 96 GLU A O 1
ATOM 780 N N . ILE A 1 97 ? 15.277 -7.649 1.917 1.00 89.88 97 ILE A N 1
ATOM 781 C CA . ILE A 1 97 ? 15.169 -6.570 0.934 1.00 89.88 97 ILE A CA 1
ATOM 782 C C . ILE A 1 97 ? 16.185 -6.827 -0.190 1.00 89.88 97 ILE A C 1
ATOM 784 O O . ILE A 1 97 ? 17.366 -7.031 0.109 1.00 89.88 97 ILE A O 1
ATOM 788 N N . PRO A 1 98 ? 15.767 -6.799 -1.470 1.00 85.81 98 PRO A N 1
ATOM 789 C CA . PRO A 1 98 ? 16.678 -7.025 -2.585 1.00 85.81 98 PRO A CA 1
ATOM 790 C C . PRO A 1 98 ? 17.852 -6.038 -2.586 1.00 85.81 98 PRO A C 1
ATOM 792 O O . PRO A 1 98 ? 17.679 -4.849 -2.301 1.00 85.81 98 PRO A O 1
ATOM 795 N N . GLU A 1 99 ? 19.045 -6.516 -2.951 1.00 88.44 99 GLU A N 1
ATOM 796 C CA . GLU A 1 99 ? 20.244 -5.675 -3.017 1.00 88.44 99 GLU A CA 1
ATOM 797 C C . GLU A 1 99 ? 20.024 -4.438 -3.905 1.00 88.44 99 GLU A C 1
ATOM 799 O O . GLU A 1 99 ? 19.447 -4.511 -4.991 1.00 88.44 99 GLU A O 1
ATOM 804 N N . GLY A 1 100 ? 20.494 -3.280 -3.433 1.00 85.50 100 GLY A N 1
ATOM 805 C CA . GLY A 1 100 ? 20.374 -2.008 -4.150 1.00 85.50 100 GLY A CA 1
ATOM 806 C C . GLY A 1 100 ? 19.023 -1.299 -4.002 1.00 85.50 100 GLY A C 1
ATOM 807 O O . GLY A 1 100 ? 18.845 -0.232 -4.589 1.00 85.50 100 GLY A 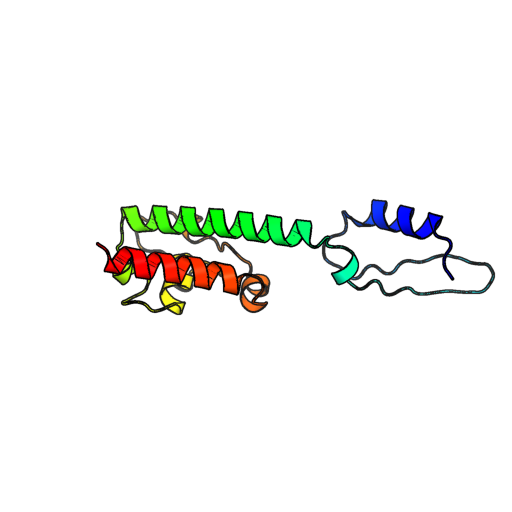O 1
ATOM 808 N N . ARG A 1 101 ? 18.082 -1.840 -3.218 1.00 85.81 101 ARG A N 1
ATOM 809 C CA . ARG A 1 101 ? 16.826 -1.159 -2.873 1.00 85.81 101 ARG A CA 1
ATOM 810 C C . ARG A 1 101 ? 16.940 -0.384 -1.558 1.00 85.81 101 ARG A C 1
ATOM 812 O O . ARG A 1 101 ? 17.691 -0.771 -0.666 1.00 85.81 101 ARG A O 1
ATOM 819 N N . ASP A 1 102 ? 16.175 0.702 -1.437 1.00 88.56 102 ASP A N 1
ATOM 820 C CA . ASP A 1 102 ? 16.088 1.484 -0.200 1.00 88.56 102 ASP A CA 1
ATOM 821 C C . ASP A 1 102 ? 15.224 0.736 0.833 1.00 88.56 102 ASP A C 1
ATOM 823 O O . ASP A 1 102 ? 14.056 0.455 0.544 1.00 88.56 102 ASP A O 1
ATOM 827 N N . PRO A 1 103 ? 15.744 0.422 2.035 1.00 89.88 103 PRO A N 1
ATOM 828 C CA . PRO A 1 103 ? 14.961 -0.211 3.091 1.00 89.88 103 PRO A CA 1
ATOM 829 C C . PRO A 1 103 ? 13.697 0.552 3.486 1.00 89.88 103 PRO A C 1
ATOM 831 O O . PRO A 1 103 ? 12.710 -0.075 3.863 1.00 89.88 103 PRO A O 1
ATOM 834 N N . LYS A 1 104 ? 13.691 1.883 3.350 1.00 89.44 104 LYS A N 1
ATOM 835 C CA . LYS A 1 104 ? 12.517 2.710 3.662 1.00 89.44 104 LYS A CA 1
ATOM 836 C C . LYS A 1 104 ? 11.321 2.409 2.767 1.00 89.44 104 LYS A C 1
ATOM 838 O O . LYS A 1 104 ? 10.181 2.589 3.178 1.00 89.44 104 LYS A O 1
ATOM 843 N N . ASP A 1 105 ? 11.562 1.898 1.561 1.00 88.12 105 ASP A N 1
ATOM 844 C CA . ASP A 1 105 ? 10.490 1.507 0.642 1.00 88.12 105 ASP A CA 1
ATOM 845 C C . ASP A 1 105 ? 9.780 0.214 1.055 1.00 88.12 105 ASP A C 1
ATOM 847 O O . ASP A 1 105 ? 8.826 -0.188 0.390 1.00 88.12 105 ASP A O 1
ATOM 851 N N . TYR A 1 106 ? 10.269 -0.458 2.097 1.00 92.00 106 TYR A N 1
ATOM 852 C CA . TYR A 1 106 ? 9.692 -1.679 2.656 1.00 92.00 106 TYR A CA 1
ATOM 853 C C . TYR A 1 106 ? 9.251 -1.488 4.111 1.00 92.00 106 TYR A C 1
ATOM 855 O O . TYR A 1 106 ? 8.900 -2.463 4.781 1.00 92.00 106 TYR A O 1
ATOM 863 N N . GLU A 1 107 ? 9.256 -0.244 4.603 1.00 93.69 107 GLU A N 1
ATOM 864 C CA . GLU A 1 107 ? 8.584 0.088 5.853 1.00 93.69 107 GLU A CA 1
ATOM 865 C C . GLU A 1 107 ? 7.068 -0.105 5.685 1.00 93.69 107 GLU A C 1
ATOM 867 O O . GLU A 1 107 ? 6.507 0.295 4.655 1.00 93.69 107 GLU A O 1
ATOM 872 N N . PRO A 1 108 ? 6.409 -0.733 6.675 1.00 95.12 108 PRO A N 1
ATOM 873 C CA . PRO A 1 108 ? 4.989 -1.038 6.604 1.00 95.12 108 PRO A CA 1
ATOM 874 C C . PRO A 1 108 ? 4.150 0.237 6.476 1.00 95.12 108 PRO A C 1
ATOM 876 O O . PRO A 1 108 ? 4.351 1.188 7.231 1.00 95.12 108 PRO A O 1
ATOM 879 N N . LEU A 1 109 ? 3.190 0.237 5.547 1.00 94.44 109 LEU A N 1
ATOM 880 C CA . LEU A 1 109 ? 2.184 1.305 5.443 1.00 94.44 109 LEU A CA 1
ATOM 881 C C . LEU A 1 109 ? 1.137 1.220 6.556 1.00 94.44 109 LEU A C 1
ATOM 883 O O . LEU A 1 109 ? 0.627 2.240 7.005 1.00 94.44 109 LEU A O 1
ATOM 887 N N . LEU A 1 110 ? 0.827 0.001 6.989 1.00 92.56 110 LEU A N 1
ATOM 888 C CA . LEU A 1 110 ? -0.101 -0.306 8.064 1.00 92.56 110 LEU A CA 1
ATOM 889 C C . LEU A 1 110 ? 0.600 -1.160 9.110 1.00 92.56 110 LEU A C 1
ATOM 891 O O . LEU A 1 110 ? 1.390 -2.055 8.801 1.00 92.56 110 LEU A O 1
ATOM 895 N N . SER A 1 111 ? 0.244 -0.965 10.374 1.00 91.69 111 SER A N 1
ATOM 896 C CA . SER A 1 111 ? 0.560 -1.968 11.379 1.00 91.69 111 SER A CA 1
ATOM 897 C C . SER A 1 111 ? -0.163 -3.282 11.062 1.00 91.69 111 SER A C 1
ATOM 899 O O . SER A 1 111 ? -1.231 -3.325 10.447 1.00 91.69 111 SER A O 1
ATOM 901 N N . ARG A 1 112 ? 0.374 -4.392 11.575 1.00 88.69 112 ARG A N 1
ATOM 902 C CA . ARG A 1 112 ? -0.262 -5.708 11.422 1.00 88.69 112 ARG A CA 1
ATOM 903 C C . ARG A 1 112 ? -1.697 -5.747 11.961 1.00 88.69 112 ARG A C 1
ATOM 905 O O . ARG A 1 112 ? -2.512 -6.509 11.454 1.00 88.69 112 ARG A O 1
ATOM 912 N N . GLN A 1 113 ? -2.006 -4.971 13.000 1.00 87.94 113 GLN A N 1
ATOM 913 C CA . GLN A 1 113 ? -3.363 -4.914 13.553 1.00 87.94 113 GLN A CA 1
ATOM 914 C C . GLN A 1 113 ? -4.324 -4.196 12.603 1.00 87.94 113 GLN A C 1
ATOM 916 O O . GLN A 1 113 ? -5.428 -4.686 12.385 1.00 87.94 113 GLN A O 1
ATOM 921 N N . GLU A 1 114 ? -3.894 -3.084 12.007 1.00 88.06 114 GLU A N 1
ATOM 922 C CA . GLU A 1 114 ? -4.686 -2.332 11.030 1.00 88.06 114 GLU A CA 1
ATOM 923 C C . GLU A 1 114 ? -4.941 -3.153 9.769 1.00 88.06 114 GLU A C 1
ATOM 925 O O . GLU A 1 114 ? -6.084 -3.241 9.326 1.00 88.06 114 GLU A O 1
ATOM 930 N N . TYR A 1 115 ? -3.920 -3.840 9.253 1.00 90.88 115 TYR A N 1
ATOM 931 C CA . TYR A 1 115 ? -4.076 -4.738 8.110 1.00 90.88 115 TYR A CA 1
ATOM 932 C C . TYR A 1 115 ? -5.066 -5.878 8.401 1.00 90.88 115 TYR A C 1
ATOM 934 O O . TYR A 1 115 ? -6.007 -6.103 7.648 1.00 90.88 115 TYR A O 1
ATOM 942 N N . LEU A 1 116 ? -4.931 -6.556 9.547 1.00 90.31 116 LEU A N 1
ATOM 943 C CA . LEU A 1 116 ? -5.824 -7.662 9.917 1.00 90.31 116 LEU A CA 1
ATOM 944 C C . LEU A 1 116 ? -7.242 -7.221 10.306 1.00 90.31 116 LEU A C 1
ATOM 946 O O . LEU A 1 116 ? -8.131 -8.067 10.402 1.00 90.31 116 LEU A O 1
ATOM 950 N N . SER A 1 117 ? -7.464 -5.928 10.555 1.00 90.38 117 SER A N 1
ATOM 951 C CA . SER A 1 117 ? -8.791 -5.400 10.882 1.00 90.38 117 SER A CA 1
ATOM 952 C C . SER A 1 117 ? -9.752 -5.416 9.690 1.00 90.38 117 SER A C 1
ATOM 954 O O . SER A 1 117 ? -10.963 -5.359 9.894 1.00 90.38 117 SER A O 1
ATOM 956 N N . GLY A 1 118 ? -9.225 -5.467 8.460 1.00 91.25 118 GLY A N 1
ATOM 957 C CA . GLY A 1 118 ? -10.002 -5.338 7.226 1.00 91.25 118 GLY A CA 1
ATOM 958 C C . GLY A 1 118 ? -10.509 -3.918 6.952 1.00 91.25 118 GLY A C 1
ATOM 959 O O . GLY A 1 118 ? -11.270 -3.706 6.013 1.00 91.25 118 GLY A O 1
ATOM 960 N N . THR A 1 119 ? -10.100 -2.928 7.754 1.00 91.31 119 THR A N 1
ATOM 961 C CA . THR A 1 119 ? -10.566 -1.537 7.625 1.00 91.31 119 THR A CA 1
ATOM 962 C C . THR A 1 119 ? -10.217 -0.938 6.264 1.00 91.31 119 THR A C 1
ATOM 964 O O . THR A 1 119 ? -11.014 -0.172 5.734 1.00 91.31 119 THR A O 1
ATOM 967 N N . PHE A 1 120 ? -9.061 -1.300 5.701 1.00 94.38 120 PHE A N 1
ATOM 968 C CA . PHE A 1 120 ? -8.513 -0.749 4.455 1.00 94.38 120 PHE A CA 1
ATOM 969 C C . PHE A 1 120 ? -8.634 -1.705 3.256 1.00 94.38 120 PHE A C 1
ATOM 971 O O . PHE A 1 120 ? -8.115 -1.404 2.181 1.00 94.38 120 PHE A O 1
ATOM 978 N N . ASP A 1 121 ? -9.284 -2.862 3.426 1.00 94.25 121 ASP A N 1
ATOM 979 C CA . ASP A 1 121 ? -9.359 -3.904 2.391 1.00 94.25 121 ASP A CA 1
ATOM 980 C C . ASP A 1 121 ? -10.023 -3.401 1.109 1.00 94.25 121 ASP A C 1
ATOM 982 O O . ASP A 1 121 ? -9.593 -3.764 0.016 1.00 94.25 121 ASP A O 1
ATOM 986 N N . ASP A 1 122 ? -11.025 -2.531 1.247 1.00 96.25 122 ASP A N 1
ATOM 987 C CA . ASP A 1 122 ? -11.719 -1.872 0.145 1.00 96.25 122 ASP A CA 1
ATOM 988 C C . ASP A 1 122 ? -10.759 -1.064 -0.734 1.00 96.25 122 ASP A C 1
ATOM 990 O O . ASP A 1 122 ? -10.784 -1.188 -1.958 1.00 96.25 122 ASP A O 1
ATOM 994 N N . ILE A 1 123 ? -9.861 -0.303 -0.111 1.00 96.88 123 ILE A N 1
ATOM 995 C CA . ILE A 1 123 ? -8.861 0.510 -0.810 1.00 96.88 123 ILE A CA 1
ATOM 996 C C . ILE A 1 123 ? -7.810 -0.379 -1.467 1.00 96.88 123 ILE A C 1
ATOM 998 O O . ILE A 1 123 ? -7.455 -0.167 -2.626 1.00 96.88 123 ILE A O 1
ATOM 1002 N N . ILE A 1 124 ? -7.320 -1.395 -0.749 1.00 97.00 124 ILE A N 1
ATOM 1003 C CA . ILE A 1 124 ? -6.326 -2.335 -1.283 1.00 97.00 124 ILE A CA 1
ATOM 1004 C C . ILE A 1 124 ? -6.898 -3.062 -2.509 1.00 97.00 124 ILE A C 1
ATOM 1006 O O . ILE A 1 124 ? -6.224 -3.170 -3.535 1.00 97.00 124 ILE A O 1
ATOM 1010 N N . ASP A 1 125 ? -8.143 -3.537 -2.424 1.00 97.38 125 ASP A N 1
ATOM 1011 C CA . ASP A 1 125 ? -8.835 -4.210 -3.526 1.00 97.38 125 ASP A CA 1
ATOM 1012 C C . ASP A 1 125 ? -9.038 -3.294 -4.730 1.00 97.38 125 ASP A C 1
ATOM 1014 O O . ASP A 1 125 ? -8.840 -3.725 -5.871 1.00 97.38 125 ASP A O 1
ATOM 1018 N N . GLU A 1 126 ? -9.410 -2.037 -4.492 1.00 97.25 126 GLU A N 1
ATOM 1019 C CA . GLU A 1 126 ? -9.599 -1.050 -5.548 1.00 97.25 126 GLU A CA 1
ATOM 1020 C C . GLU A 1 126 ? -8.287 -0.771 -6.286 1.00 97.25 126 GLU A C 1
ATOM 1022 O O . GLU A 1 126 ? -8.218 -0.982 -7.500 1.00 97.25 126 GLU A O 1
ATOM 1027 N N . VAL A 1 127 ? -7.218 -0.413 -5.565 1.00 96.69 127 VAL A N 1
ATOM 1028 C CA . VAL A 1 127 ? -5.906 -0.131 -6.172 1.00 96.69 127 VAL A CA 1
ATOM 1029 C C . VAL A 1 127 ? -5.375 -1.362 -6.911 1.00 96.69 127 VAL A C 1
ATOM 1031 O O . VAL A 1 127 ? -4.866 -1.250 -8.030 1.00 96.69 127 VAL A O 1
ATOM 1034 N N . PHE A 1 128 ? -5.537 -2.562 -6.348 1.00 97.12 128 PHE A N 1
ATOM 1035 C CA . PHE A 1 128 ? -5.147 -3.802 -7.017 1.00 97.12 128 PHE A CA 1
ATOM 1036 C C . PHE A 1 128 ? -5.929 -4.036 -8.320 1.00 97.12 128 PHE A C 1
ATOM 1038 O O . PHE A 1 128 ? -5.353 -4.413 -9.349 1.00 97.12 128 PHE A O 1
ATOM 1045 N N . ALA A 1 129 ? -7.248 -3.829 -8.301 1.00 96.00 129 ALA A N 1
ATOM 1046 C CA . ALA A 1 129 ? -8.100 -4.013 -9.469 1.00 96.00 129 ALA A CA 1
ATOM 1047 C C . ALA A 1 129 ? -7.773 -3.004 -10.579 1.00 96.00 129 ALA A C 1
ATOM 1049 O O . ALA A 1 129 ? -7.712 -3.385 -11.755 1.00 96.00 129 ALA A O 1
ATOM 1050 N N . GLU A 1 130 ? -7.526 -1.745 -10.218 1.00 95.56 130 GLU A N 1
ATOM 1051 C CA . GLU A 1 130 ? -7.093 -0.693 -11.137 1.00 95.56 130 GLU A CA 1
ATOM 1052 C C . GLU A 1 130 ? -5.745 -1.025 -11.772 1.00 95.56 130 GLU A C 1
ATOM 1054 O O . GLU A 1 130 ? -5.633 -1.040 -13.001 1.00 95.56 130 GLU A O 1
ATOM 1059 N N . ALA A 1 131 ? -4.758 -1.402 -10.957 1.00 94.50 131 ALA A N 1
ATOM 1060 C CA . ALA A 1 131 ? -3.435 -1.824 -11.402 1.00 94.50 131 ALA A CA 1
ATOM 1061 C C . ALA A 1 131 ? -3.508 -2.993 -12.399 1.00 94.50 131 ALA A C 1
ATOM 1063 O O . ALA A 1 131 ? -2.913 -2.957 -13.480 1.00 94.50 131 ALA A O 1
ATOM 1064 N N . ARG A 1 132 ? -4.322 -4.008 -12.086 1.00 93.94 132 ARG A N 1
ATOM 1065 C CA . ARG A 1 132 ? -4.545 -5.172 -12.954 1.00 93.94 132 ARG A CA 1
ATOM 1066 C C . ARG A 1 132 ? -5.260 -4.819 -14.256 1.00 93.94 132 ARG A C 1
ATOM 1068 O O . ARG A 1 132 ? -5.073 -5.482 -15.277 1.00 93.94 132 ARG A O 1
ATOM 1075 N N . LYS A 1 133 ? -6.163 -3.841 -14.228 1.00 94.75 133 LYS A N 1
ATOM 1076 C CA . LYS A 1 133 ? -6.864 -3.377 -15.428 1.00 94.75 133 LYS A CA 1
ATOM 1077 C C . LYS A 1 133 ? -5.921 -2.573 -16.319 1.00 94.75 133 LYS A C 1
ATOM 1079 O O . LYS A 1 133 ? -5.931 -2.787 -17.528 1.00 94.75 133 LYS A O 1
ATOM 1084 N N . ALA A 1 134 ? -5.106 -1.703 -15.725 1.00 90.88 134 ALA A N 1
ATOM 1085 C CA . ALA A 1 134 ? -4.100 -0.917 -16.426 1.00 90.88 134 ALA A CA 1
ATOM 1086 C C . ALA A 1 134 ? -3.066 -1.817 -17.118 1.00 90.88 134 ALA A C 1
ATOM 1088 O O . ALA A 1 134 ? -2.782 -1.616 -18.295 1.00 90.88 134 ALA A O 1
ATOM 1089 N N . SER A 1 135 ? -2.591 -2.870 -16.444 1.00 90.00 135 SER A N 1
ATOM 1090 C CA . SER A 1 135 ? -1.615 -3.802 -17.025 1.00 90.00 135 SER A CA 1
ATOM 1091 C C . SER A 1 135 ? -2.146 -4.605 -18.213 1.00 90.00 135 SER A C 1
ATOM 1093 O O . SER A 1 135 ? -1.383 -4.948 -19.104 1.00 90.00 135 SER A O 1
ATOM 1095 N N . LYS A 1 136 ? -3.455 -4.879 -18.263 1.00 83.56 136 LYS A N 1
ATOM 1096 C CA . LYS A 1 136 ? -4.103 -5.553 -19.403 1.00 83.56 136 LYS A CA 1
ATOM 1097 C C . LYS A 1 136 ? -4.391 -4.634 -20.590 1.00 83.56 136 LYS A C 1
ATOM 1099 O O . LYS A 1 136 ? -4.750 -5.133 -21.654 1.00 83.56 136 LYS A O 1
ATOM 1104 N N . ALA A 1 137 ? -4.364 -3.321 -20.376 1.00 76.62 137 ALA A N 1
ATOM 1105 C CA . ALA A 1 137 ? -4.615 -2.327 -21.414 1.00 76.62 137 ALA A CA 1
ATOM 1106 C C . ALA A 1 137 ? -3.327 -1.867 -22.121 1.00 76.62 137 ALA A C 1
ATOM 1108 O O . ALA A 1 137 ? -3.426 -1.259 -23.188 1.00 76.62 137 ALA A O 1
ATOM 1109 N N . ALA A 1 138 ? -2.164 -2.138 -21.519 1.00 62.44 138 ALA A N 1
ATOM 1110 C CA . ALA A 1 138 ? -0.830 -1.905 -22.072 1.00 62.44 138 ALA A CA 1
ATOM 1111 C C . ALA A 1 138 ? -0.377 -3.078 -22.956 1.00 62.44 138 ALA A C 1
ATOM 1113 O O . ALA A 1 138 ? 0.327 -2.804 -23.955 1.00 62.44 138 ALA A O 1
#

pLDDT: mean 77.56, std 21.02, range [40.66, 97.38]